Protein AF-W0RBM0-F1 (afdb_monomer)

pLDDT: mean 73.53, std 23.01, range [29.27, 95.88]

Solvent-accessible surface area (backbone atoms only — not comparable to full-atom values): 10057 Å² total; per-residue (Å²): 138,85,89,83,84,85,81,87,82,86,85,82,86,85,85,80,84,90,79,86,88,81,91,80,84,86,80,96,73,86,76,72,75,55,80,60,45,97,86,74,27,45,44,30,42,35,33,32,69,90,68,50,78,44,77,14,62,22,29,24,24,78,41,76,56,35,34,9,37,25,66,37,19,56,71,76,72,42,59,65,42,54,43,76,50,35,35,32,40,30,52,60,67,52,71,93,53,77,69,54,84,76,87,77,87,85,47,88,49,16,34,44,30,29,50,90,56,54,73,51,78,42,66,68,40,50,43,73,26,45,60,43,40,45,31,35,31,42,92,87,42,79,40,53,47,87,51,38,34,33,43,36,43,31,61,72,74,78,75,73,70,71,89,71,134

Radius of gyration: 20.24 Å; Cα contacts (8 Å, |Δi|>4): 302; chains: 1; bounding box: 34×76×54 Å

Organism: NCBI:txid861299

Foldseek 3Di:
DDDDDDDDDDDDDDDDDDDDDDDDDDDDPDPPAWDQDVPRFFKKWWAFPVRDIDIAQDWFDCFQQKIHSYQCVNVVRDDIDGPLGTFKMFTDDGVPQDADDDDDDADQFKWWQFRVRDIDGHHWTRDPGDRNWAFIAGPNDTDTSVGTGMIGHHNPDPPPVDPDD

Mean predicted aligned error: 13.38 Å

Nearest PDB structures (foldseek):
  5ohy-assembly2_B  TM=3.085E-01  e=2.221E+00  Agrobacterium tumefaciens
  7ofx-assembly2_D  TM=3.066E-01  e=2.481E+00  Agrobacterium tumefaciens
  5ohy-assembly3_C  TM=3.117E-01  e=3.455E+00  Agrobacterium tumefaciens

Sequence (165 aa):
MTTILIAAAVLLTAVSPLGTVRASGGVYGGVLHGYVAQGGWRQWDVRLRDGTHVDANPLGAPDDTTLAVSVGGLTSRGRTLPRARVRYVAARPAAGETLPAAPTGRVLDDVVVRRDGRRTVGRVTLTRVAFSEGVVTQHGVEIDLHDVAYIVFAAQRHTRERARP

Structure (mmCIF, N/CA/C/O backbone):
data_AF-W0RBM0-F1
#
_entry.id   AF-W0RBM0-F1
#
loop_
_atom_site.group_PDB
_atom_site.id
_atom_site.type_symbol
_atom_site.label_atom_id
_atom_site.label_alt_id
_atom_site.label_comp_id
_atom_site.label_asym_id
_atom_site.label_entity_id
_atom_site.label_seq_id
_atom_site.pdbx_PDB_ins_code
_atom_site.Cartn_x
_atom_site.Cartn_y
_atom_site.Cartn_z
_atom_site.occupancy
_atom_site.B_iso_or_equiv
_atom_site.auth_seq_id
_atom_site.auth_comp_id
_atom_site.auth_asym_id
_atom_site.auth_atom_id
_atom_site.pdbx_PDB_model_num
ATOM 1 N N . MET A 1 1 ? -0.375 -28.910 -38.292 1.00 42.84 1 MET A N 1
ATOM 2 C CA . MET A 1 1 ? -0.998 -27.579 -38.456 1.00 42.84 1 MET A CA 1
ATOM 3 C C . MET A 1 1 ? -0.503 -26.701 -37.327 1.00 42.84 1 MET A C 1
ATOM 5 O O . MET A 1 1 ? -0.552 -27.122 -36.181 1.00 42.84 1 MET A O 1
ATOM 9 N N . THR A 1 2 ? 0.090 -25.571 -37.688 1.00 40.50 2 THR A N 1
ATOM 10 C CA . THR A 1 2 ? 1.075 -24.825 -36.896 1.00 40.50 2 THR A CA 1
ATOM 11 C C . THR A 1 2 ? 0.425 -23.611 -36.235 1.00 40.50 2 THR A C 1
ATOM 13 O O . THR A 1 2 ? -0.196 -22.804 -36.920 1.00 40.50 2 THR A O 1
ATOM 16 N N . THR A 1 3 ? 0.576 -23.479 -34.918 1.00 41.81 3 THR A N 1
ATOM 17 C CA . THR A 1 3 ? 0.133 -22.322 -34.127 1.00 41.81 3 THR A CA 1
ATOM 18 C C . THR A 1 3 ? 1.133 -21.175 -34.284 1.00 41.81 3 THR A C 1
ATOM 20 O O . THR A 1 3 ? 2.314 -21.356 -33.999 1.00 41.81 3 THR A O 1
ATOM 23 N N . ILE A 1 4 ? 0.676 -19.998 -34.720 1.00 43.78 4 ILE A N 1
ATOM 24 C CA . ILE A 1 4 ? 1.493 -18.778 -34.808 1.00 43.78 4 ILE A CA 1
ATOM 25 C C . ILE A 1 4 ? 1.122 -17.858 -33.637 1.00 43.78 4 ILE A C 1
ATOM 27 O O . ILE A 1 4 ? -0.018 -17.416 -33.525 1.00 43.78 4 ILE A O 1
ATOM 31 N N . LEU A 1 5 ? 2.097 -17.582 -32.767 1.00 39.41 5 LEU A N 1
ATOM 32 C CA . LEU A 1 5 ? 2.051 -16.560 -31.716 1.00 39.41 5 LEU A CA 1
ATOM 33 C C . LEU A 1 5 ? 2.532 -15.224 -32.301 1.00 39.41 5 LEU A C 1
ATOM 35 O O . LEU A 1 5 ? 3.652 -15.143 -32.800 1.00 39.41 5 LEU A O 1
ATOM 39 N N . ILE A 1 6 ? 1.711 -14.174 -32.216 1.00 41.94 6 ILE A N 1
ATOM 40 C CA . ILE A 1 6 ? 2.102 -12.801 -32.569 1.00 41.94 6 ILE A CA 1
ATOM 41 C C . ILE A 1 6 ? 2.491 -12.074 -31.278 1.00 41.94 6 ILE A C 1
ATOM 43 O O . ILE A 1 6 ? 1.646 -11.818 -30.423 1.00 41.94 6 ILE A O 1
ATOM 47 N N . ALA A 1 7 ? 3.775 -11.746 -31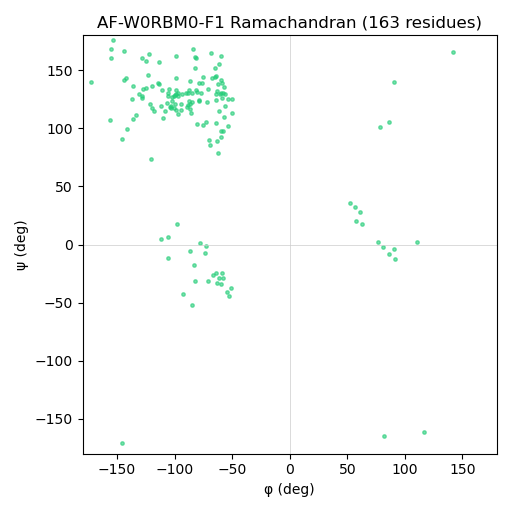.137 1.00 35.19 7 ALA A N 1
ATOM 48 C CA . ALA A 1 7 ? 4.278 -10.850 -30.101 1.00 35.19 7 ALA A CA 1
ATOM 49 C C . ALA A 1 7 ? 4.221 -9.402 -30.614 1.00 35.19 7 ALA A C 1
ATOM 51 O O . ALA A 1 7 ? 4.847 -9.074 -31.621 1.00 35.19 7 ALA A O 1
ATOM 52 N N . ALA A 1 8 ? 3.476 -8.533 -29.928 1.00 34.84 8 ALA A N 1
ATOM 53 C CA . ALA A 1 8 ? 3.461 -7.100 -30.202 1.00 34.84 8 ALA A CA 1
ATOM 54 C C . ALA A 1 8 ? 4.598 -6.410 -29.429 1.00 34.84 8 ALA A C 1
ATOM 56 O O . ALA A 1 8 ? 4.613 -6.412 -28.199 1.00 34.84 8 ALA A O 1
ATOM 57 N N . ALA A 1 9 ? 5.547 -5.818 -30.154 1.00 33.41 9 ALA A N 1
ATOM 58 C CA . ALA A 1 9 ? 6.556 -4.919 -29.607 1.00 33.41 9 ALA A CA 1
ATOM 59 C C . ALA A 1 9 ? 6.067 -3.470 -29.757 1.00 33.41 9 ALA A C 1
ATOM 61 O O . ALA A 1 9 ? 5.813 -3.018 -30.871 1.00 33.41 9 ALA A O 1
ATOM 62 N N . VAL A 1 10 ? 5.934 -2.740 -28.647 1.00 35.31 10 VAL A N 1
ATOM 63 C CA . VAL A 1 10 ? 5.648 -1.297 -28.651 1.00 35.31 10 VAL A CA 1
ATOM 64 C C . VAL A 1 10 ? 6.959 -0.546 -28.444 1.00 35.31 10 VAL A C 1
ATOM 66 O O . VAL A 1 10 ? 7.600 -0.669 -27.401 1.00 35.31 10 VAL A O 1
ATOM 69 N N . LEU A 1 11 ? 7.359 0.217 -29.460 1.00 33.97 11 LEU A N 1
ATOM 70 C CA . LEU A 1 11 ? 8.500 1.127 -29.445 1.00 33.97 11 LEU A CA 1
ATOM 71 C C . LEU A 1 11 ? 7.974 2.529 -29.086 1.00 33.97 11 LEU A C 1
ATOM 73 O O . LEU A 1 11 ? 7.184 3.083 -29.847 1.00 33.97 11 LEU A O 1
ATOM 77 N N . LEU A 1 12 ? 8.375 3.100 -27.945 1.00 33.78 12 LEU A N 1
ATOM 78 C CA . LEU A 1 12 ? 8.061 4.493 -27.598 1.00 33.78 12 LEU A CA 1
ATOM 79 C C . LEU A 1 12 ? 9.337 5.340 -27.662 1.00 33.78 12 LEU A C 1
ATOM 81 O O . LEU A 1 12 ? 10.230 5.213 -26.825 1.00 33.78 12 LEU A O 1
ATOM 85 N N . THR A 1 13 ? 9.418 6.204 -28.668 1.00 34.31 13 THR A N 1
ATOM 86 C CA . THR A 1 13 ? 10.475 7.205 -28.833 1.00 34.31 13 THR A CA 1
ATOM 87 C C . THR A 1 13 ? 10.091 8.455 -28.038 1.00 34.31 13 THR A C 1
ATOM 89 O 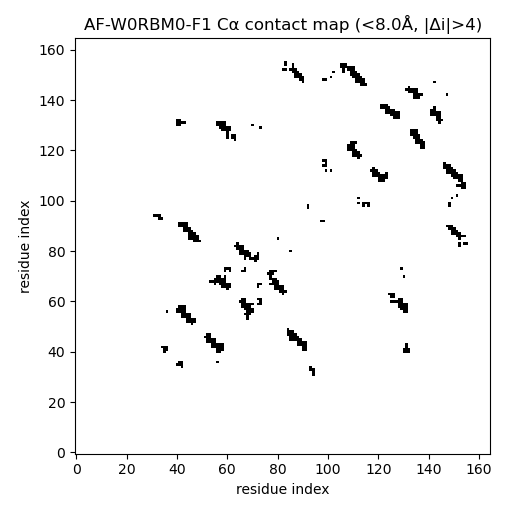O . THR A 1 13 ? 9.123 9.129 -28.383 1.00 34.31 13 THR A O 1
ATOM 92 N N . ALA A 1 14 ? 10.827 8.780 -26.975 1.00 34.88 14 ALA A N 1
ATOM 93 C CA . ALA A 1 14 ? 10.669 10.047 -26.263 1.00 34.88 14 ALA A CA 1
ATOM 94 C C . ALA A 1 14 ? 11.581 11.112 -26.893 1.00 34.88 14 ALA A C 1
ATOM 96 O O . ALA A 1 14 ? 12.803 10.967 -26.898 1.00 34.88 14 ALA A O 1
ATOM 97 N N . VAL A 1 15 ? 10.982 12.180 -27.422 1.00 34.78 15 VAL A N 1
ATOM 98 C CA . VAL A 1 15 ? 11.679 13.391 -27.876 1.00 34.78 15 VAL A CA 1
ATOM 99 C C . VAL A 1 15 ? 11.530 14.449 -26.782 1.00 34.78 15 VAL A C 1
ATOM 101 O O . VAL A 1 15 ? 10.416 14.863 -26.474 1.00 34.78 15 VAL A O 1
ATOM 104 N N . SER A 1 16 ? 12.645 14.888 -26.199 1.00 32.94 16 SER A N 1
ATOM 105 C CA . SER A 1 16 ? 12.690 16.004 -25.244 1.00 32.94 16 SER A CA 1
ATOM 106 C C . SER A 1 16 ? 13.075 17.297 -25.965 1.00 32.94 16 SER A C 1
ATOM 108 O O . SER A 1 16 ? 14.110 17.302 -26.635 1.00 32.94 16 SER A O 1
ATOM 110 N N . PRO A 1 17 ? 12.354 18.420 -25.802 1.00 46.41 17 PRO A N 1
ATOM 111 C CA . PRO A 1 17 ? 12.906 19.719 -26.157 1.00 46.41 17 PRO A CA 1
ATOM 112 C C . PRO A 1 17 ? 13.744 20.285 -25.001 1.00 46.41 17 PRO A C 1
ATOM 114 O O . PRO A 1 17 ? 13.261 20.478 -23.885 1.00 46.41 17 PRO A O 1
ATOM 117 N N . LEU A 1 18 ? 15.018 20.564 -25.300 1.00 42.59 18 LEU A N 1
ATOM 118 C CA . LEU A 1 18 ? 15.877 21.455 -24.521 1.00 42.59 18 LEU A CA 1
ATOM 119 C C . LEU A 1 18 ? 15.239 22.852 -24.445 1.00 42.59 18 LEU A C 1
ATOM 121 O O . LEU A 1 18 ? 14.911 23.440 -25.474 1.00 42.59 18 LEU A O 1
ATOM 125 N N . GLY A 1 19 ? 15.150 23.407 -23.237 1.00 32.06 19 GLY A N 1
ATOM 126 C CA . GLY A 1 19 ? 14.809 24.806 -22.985 1.00 32.06 19 GLY A CA 1
ATOM 127 C C . GLY A 1 19 ? 15.769 25.406 -21.961 1.00 32.06 19 GLY A C 1
ATOM 128 O O . GLY A 1 19 ? 15.796 24.999 -20.805 1.00 32.06 19 GLY A O 1
ATOM 129 N N . THR A 1 20 ? 16.593 26.333 -22.434 1.00 35.06 20 THR A N 1
ATOM 130 C CA . THR A 1 20 ? 17.741 26.980 -21.789 1.00 35.06 20 THR A CA 1
ATOM 131 C C . THR A 1 20 ? 17.392 27.787 -20.530 1.00 35.06 20 THR A C 1
ATOM 133 O O . THR A 1 20 ? 16.437 28.558 -20.508 1.00 35.06 20 THR A O 1
ATOM 136 N N . VAL A 1 21 ? 18.240 27.664 -19.503 1.00 36.81 21 VAL A N 1
ATOM 137 C CA . VAL A 1 21 ? 18.240 28.469 -18.271 1.00 36.81 21 VAL A CA 1
ATOM 138 C C . VAL A 1 21 ? 18.718 29.895 -18.555 1.00 36.81 21 VAL A C 1
ATOM 140 O O . VAL A 1 21 ? 19.783 30.091 -19.140 1.00 36.81 21 VAL A O 1
ATOM 143 N N . ARG A 1 22 ? 18.007 30.899 -18.029 1.00 32.88 22 ARG A N 1
ATOM 144 C CA . ARG A 1 22 ? 18.591 32.215 -17.734 1.00 32.88 22 ARG A CA 1
ATOM 145 C C . ARG A 1 22 ? 18.104 32.686 -16.364 1.00 32.88 22 ARG A C 1
ATOM 147 O O . ARG A 1 22 ? 16.937 33.011 -16.187 1.00 32.88 22 ARG A O 1
ATOM 154 N N . ALA A 1 23 ? 19.012 32.663 -15.392 1.00 36.34 23 ALA A N 1
ATOM 155 C CA . ALA A 1 23 ? 18.795 33.162 -14.042 1.00 36.34 23 ALA A CA 1
ATOM 156 C C . ALA A 1 23 ? 18.969 34.686 -14.008 1.00 36.34 23 ALA A C 1
ATOM 158 O O . ALA A 1 23 ? 19.956 35.209 -14.526 1.00 36.34 23 ALA A O 1
ATOM 159 N N . SER A 1 24 ? 18.040 35.399 -13.373 1.00 37.66 24 SER A N 1
ATOM 160 C CA . SER A 1 24 ? 18.228 36.780 -12.917 1.00 37.66 24 SER A CA 1
ATOM 161 C C . SER A 1 24 ? 17.260 37.076 -11.767 1.00 37.66 24 SER A C 1
ATOM 163 O O . SER A 1 24 ? 16.069 37.223 -11.995 1.00 37.66 24 SER A O 1
ATOM 165 N N . GLY A 1 25 ? 17.801 37.171 -10.548 1.00 30.11 25 GLY A N 1
ATOM 166 C CA . GLY A 1 25 ? 17.315 38.072 -9.498 1.00 30.11 25 GLY A CA 1
ATOM 167 C C . GLY A 1 25 ? 16.068 37.691 -8.689 1.00 30.11 25 GLY A C 1
ATOM 168 O O . GLY A 1 25 ? 14.961 38.041 -9.064 1.00 30.11 25 GLY A O 1
ATOM 169 N N . GLY A 1 26 ? 16.299 37.182 -7.473 1.00 33.47 26 GLY A N 1
ATOM 170 C CA . GLY A 1 26 ? 15.676 37.743 -6.266 1.00 33.47 26 GLY A CA 1
ATOM 171 C C . GLY A 1 26 ? 14.322 37.193 -5.791 1.00 33.47 26 GLY A C 1
ATOM 172 O O . GLY A 1 26 ? 13.380 37.032 -6.549 1.00 33.47 26 GLY A O 1
ATOM 173 N N . VAL A 1 27 ? 14.244 37.064 -4.460 1.00 33.75 27 VAL A N 1
ATOM 174 C CA . VAL A 1 27 ? 13.099 36.726 -3.589 1.00 33.75 27 VAL A CA 1
ATOM 175 C C . VAL A 1 27 ? 12.838 35.225 -3.384 1.00 33.75 27 VAL A C 1
ATOM 177 O O . VAL A 1 27 ? 12.306 34.511 -4.227 1.00 33.75 27 VAL A O 1
ATOM 180 N N . TYR A 1 28 ? 13.211 34.765 -2.184 1.00 35.59 28 TYR A N 1
ATOM 181 C CA . TYR A 1 28 ? 12.928 33.447 -1.617 1.00 35.59 28 TYR A CA 1
ATOM 182 C C . TYR A 1 28 ? 11.414 33.202 -1.511 1.00 35.59 28 TYR A C 1
ATOM 184 O O . TYR A 1 28 ? 10.784 33.532 -0.511 1.00 35.59 28 TYR A O 1
ATOM 192 N N . GLY A 1 29 ? 10.844 32.585 -2.541 1.00 29.27 29 GLY A N 1
ATOM 193 C CA . GLY A 1 29 ? 9.539 31.930 -2.520 1.00 29.27 29 GLY A CA 1
ATOM 194 C C . GLY A 1 29 ? 9.728 30.462 -2.880 1.00 29.27 29 GLY A C 1
ATOM 195 O O . GLY A 1 29 ? 9.470 30.058 -4.009 1.00 29.27 29 GLY A O 1
ATOM 196 N N . GLY A 1 30 ? 10.277 29.676 -1.953 1.00 29.64 30 GLY A N 1
ATOM 197 C CA . GLY A 1 30 ? 10.521 28.249 -2.155 1.00 29.64 30 GLY A CA 1
ATOM 198 C C . GLY A 1 30 ? 9.211 27.466 -2.208 1.00 29.64 30 GLY A C 1
ATOM 199 O O . GLY A 1 30 ? 8.763 26.940 -1.195 1.00 29.64 30 GLY A O 1
ATOM 200 N N . VAL A 1 31 ? 8.597 27.383 -3.388 1.00 32.88 31 VAL A N 1
ATOM 201 C CA . VAL A 1 31 ? 7.510 26.440 -3.665 1.00 32.88 31 VAL A CA 1
ATOM 202 C C . VAL A 1 31 ? 8.135 25.048 -3.762 1.00 32.88 31 VAL A C 1
ATOM 204 O O . VAL A 1 31 ? 8.833 24.728 -4.725 1.00 32.88 31 VAL A O 1
ATOM 207 N N . LEU A 1 32 ? 7.931 24.233 -2.726 1.00 35.31 32 LEU A N 1
ATOM 208 C CA . LEU A 1 32 ? 8.349 22.834 -2.691 1.00 35.31 32 LEU A CA 1
ATOM 209 C C . LEU A 1 32 ? 7.583 22.061 -3.772 1.00 35.31 32 LEU A C 1
ATOM 211 O O . LEU A 1 32 ? 6.397 21.767 -3.626 1.00 35.31 32 LEU A O 1
ATOM 215 N N . HIS A 1 33 ? 8.273 21.752 -4.868 1.00 36.97 33 HIS A N 1
ATOM 216 C CA . HIS A 1 33 ? 7.803 20.837 -5.902 1.00 36.97 33 HIS A CA 1
ATOM 217 C C . HIS A 1 33 ? 7.481 19.479 -5.265 1.00 36.97 33 HIS A C 1
ATOM 219 O O . HIS A 1 33 ? 8.359 18.827 -4.700 1.00 36.97 33 HIS A O 1
ATOM 225 N N . GLY A 1 34 ? 6.222 19.048 -5.368 1.00 40.75 34 GLY A N 1
ATOM 226 C CA . GLY A 1 34 ? 5.840 17.672 -5.067 1.00 40.75 34 GLY A CA 1
ATOM 227 C C . GLY A 1 34 ? 6.661 16.713 -5.929 1.00 40.75 34 GLY A C 1
ATOM 228 O O . GLY A 1 34 ? 6.776 16.902 -7.140 1.00 40.75 34 GLY A O 1
ATOM 229 N N . TYR A 1 35 ? 7.270 15.710 -5.299 1.00 45.78 35 TYR A N 1
ATOM 230 C CA . TYR A 1 35 ? 8.135 14.735 -5.958 1.00 45.78 35 TYR A CA 1
ATOM 231 C C . TYR A 1 35 ? 7.309 13.808 -6.857 1.00 45.78 35 TYR A C 1
ATOM 233 O O . TYR A 1 35 ? 6.831 12.759 -6.430 1.00 45.78 35 TYR A O 1
ATOM 241 N N . VAL A 1 36 ? 7.144 14.203 -8.114 1.00 47.34 36 VAL A N 1
ATOM 242 C CA . VAL A 1 36 ? 6.744 13.312 -9.202 1.00 47.34 36 VAL A CA 1
ATOM 243 C C . VAL A 1 36 ? 8.030 12.692 -9.744 1.00 47.34 36 VAL A C 1
ATOM 245 O O . VAL A 1 36 ? 8.946 13.410 -10.145 1.00 47.34 36 VAL A O 1
ATOM 248 N N . ALA A 1 37 ? 8.148 11.366 -9.712 1.00 51.47 37 ALA A N 1
ATOM 249 C CA . ALA A 1 37 ? 9.284 10.686 -10.326 1.00 51.47 37 ALA A CA 1
ATOM 250 C C . ALA A 1 37 ? 9.329 10.961 -11.842 1.00 51.47 37 ALA A C 1
ATOM 252 O O . ALA A 1 37 ? 8.289 11.229 -12.448 1.00 51.47 37 ALA A O 1
ATOM 253 N N . GLN A 1 38 ? 10.509 10.871 -12.473 1.00 47.84 38 GLN A N 1
ATOM 254 C CA . GLN A 1 38 ? 10.626 10.934 -13.939 1.00 47.84 38 GLN A CA 1
ATOM 255 C C . GLN A 1 38 ? 9.626 9.953 -14.576 1.00 47.84 38 GLN A C 1
ATOM 257 O O . GLN A 1 38 ? 9.757 8.746 -14.400 1.00 47.84 38 GLN A O 1
ATOM 262 N N . GLY A 1 39 ? 8.617 10.481 -15.278 1.00 58.38 39 GLY A N 1
ATOM 263 C CA . GLY A 1 39 ? 7.549 9.686 -15.898 1.00 58.38 39 GLY A CA 1
ATOM 264 C C . GLY A 1 39 ? 6.151 9.824 -15.283 1.00 58.38 39 GLY A C 1
ATOM 265 O O . GLY A 1 39 ? 5.240 9.164 -15.764 1.00 58.38 39 GLY A O 1
ATOM 266 N N . GLY A 1 40 ? 5.942 10.671 -14.266 1.00 65.56 40 GLY A N 1
ATOM 267 C CA . GLY A 1 40 ? 4.598 10.915 -13.712 1.00 65.56 40 GLY A CA 1
ATOM 268 C C . GLY A 1 40 ? 4.206 9.988 -12.557 1.00 65.56 40 GLY A C 1
ATOM 269 O O . GLY A 1 40 ? 3.149 10.161 -11.955 1.00 65.56 40 GLY A O 1
ATOM 270 N N . TRP A 1 41 ? 5.054 9.014 -12.223 1.00 73.44 41 TRP A N 1
ATOM 271 C CA . TRP A 1 41 ? 4.706 7.961 -11.275 1.00 73.44 41 TRP A CA 1
ATOM 272 C C . TRP A 1 41 ? 4.726 8.454 -9.834 1.00 73.44 41 TRP A C 1
ATOM 274 O O . TRP A 1 41 ? 5.581 9.246 -9.418 1.00 73.44 41 TRP A O 1
ATOM 284 N N . ARG A 1 42 ? 3.793 7.924 -9.044 1.00 77.06 42 ARG A N 1
ATOM 285 C CA . ARG A 1 42 ? 3.732 8.178 -7.605 1.00 77.06 42 ARG A CA 1
ATOM 286 C C . ARG A 1 42 ? 4.793 7.376 -6.874 1.00 77.06 42 ARG A C 1
ATOM 288 O O . ARG A 1 42 ? 5.001 6.197 -7.149 1.00 77.06 42 ARG A O 1
ATOM 295 N N . GLN A 1 43 ? 5.430 7.996 -5.896 1.00 86.44 43 GLN A N 1
ATOM 296 C CA . GLN A 1 43 ? 6.329 7.287 -5.002 1.00 86.44 43 GLN A CA 1
ATOM 297 C C . GLN A 1 43 ? 5.546 6.682 -3.834 1.00 86.44 43 GLN A C 1
ATOM 299 O O . GLN A 1 43 ? 4.632 7.306 -3.289 1.00 86.44 43 GLN A O 1
ATOM 304 N N . TRP A 1 44 ? 5.927 5.470 -3.444 1.00 91.31 44 TRP A N 1
ATOM 305 C CA . TRP A 1 44 ? 5.361 4.767 -2.299 1.00 91.31 44 TRP A CA 1
ATOM 306 C C . TRP A 1 44 ? 6.462 4.390 -1.311 1.00 91.31 44 TRP A C 1
ATOM 308 O O . TRP A 1 44 ? 7.573 4.039 -1.705 1.00 91.31 44 TRP A O 1
ATOM 318 N N . ASP A 1 45 ? 6.134 4.417 -0.026 1.00 92.88 45 ASP A N 1
ATOM 319 C CA . ASP A 1 45 ? 7.003 3.952 1.047 1.00 92.88 45 ASP A CA 1
ATOM 320 C C . ASP A 1 45 ? 6.584 2.545 1.472 1.00 92.88 45 ASP A C 1
ATOM 322 O O . ASP A 1 45 ? 5.456 2.318 1.911 1.00 92.88 45 ASP A O 1
ATOM 326 N N . VAL A 1 46 ? 7.498 1.583 1.377 1.00 94.06 46 VAL A N 1
ATOM 327 C CA . VAL A 1 46 ? 7.270 0.205 1.817 1.00 94.06 46 VAL A CA 1
ATOM 328 C C . VAL A 1 46 ? 7.978 -0.010 3.147 1.00 94.06 46 VAL A C 1
ATOM 330 O O . VAL A 1 46 ? 9.204 0.094 3.245 1.00 94.06 46 VAL A O 1
ATOM 333 N N . ARG A 1 47 ? 7.215 -0.348 4.188 1.00 94.38 47 ARG A N 1
ATOM 334 C CA . ARG A 1 47 ? 7.765 -0.749 5.486 1.00 94.38 47 ARG A CA 1
ATOM 335 C C . ARG A 1 47 ? 7.697 -2.250 5.649 1.00 94.38 47 ARG A C 1
ATOM 337 O O . ARG A 1 47 ? 6.628 -2.857 5.578 1.00 94.38 47 ARG A O 1
ATOM 344 N N . LEU A 1 48 ? 8.855 -2.849 5.892 1.00 94.38 48 LEU A N 1
ATOM 345 C CA . LEU A 1 48 ? 8.988 -4.270 6.168 1.00 94.38 48 LEU A CA 1
ATOM 346 C C . LEU A 1 48 ? 8.690 -4.573 7.637 1.00 94.38 48 LEU A C 1
ATOM 348 O O . LEU A 1 48 ? 8.720 -3.703 8.509 1.00 94.38 48 LEU A O 1
ATOM 352 N N . ARG A 1 49 ? 8.402 -5.843 7.919 1.00 91.88 49 ARG A N 1
ATOM 353 C CA . ARG A 1 49 ? 8.161 -6.328 9.286 1.00 91.88 49 ARG A CA 1
ATOM 354 C C . ARG A 1 49 ? 9.400 -6.267 10.175 1.00 91.88 49 ARG A C 1
ATOM 356 O O . ARG A 1 49 ? 9.245 -6.138 11.381 1.00 91.88 49 ARG A O 1
ATOM 363 N N . ASP A 1 50 ? 10.590 -6.328 9.582 1.00 92.38 50 ASP A N 1
ATOM 364 C CA . ASP A 1 50 ? 11.875 -6.160 10.274 1.00 92.38 50 ASP A CA 1
ATOM 365 C C . ASP A 1 50 ? 12.209 -4.683 10.582 1.00 92.38 50 ASP A C 1
ATOM 367 O O . ASP A 1 50 ? 13.253 -4.391 11.154 1.00 92.38 50 ASP A O 1
ATOM 371 N N . GLY A 1 51 ? 11.320 -3.744 10.230 1.00 92.19 51 GLY A N 1
ATOM 372 C CA . GLY A 1 51 ? 11.499 -2.306 10.443 1.00 92.19 51 GLY A CA 1
ATOM 373 C C . GLY A 1 51 ? 12.159 -1.576 9.269 1.00 92.19 51 GLY A C 1
ATOM 374 O O . GLY A 1 51 ? 12.076 -0.345 9.202 1.00 92.19 51 GLY A O 1
ATOM 375 N N . THR A 1 52 ? 12.735 -2.310 8.312 1.00 95.12 52 THR A N 1
ATOM 376 C CA . THR A 1 52 ? 13.389 -1.738 7.128 1.00 95.12 52 THR A CA 1
ATOM 377 C C . THR A 1 52 ? 12.410 -0.907 6.303 1.00 95.12 52 THR A C 1
ATOM 379 O O . THR A 1 52 ? 11.245 -1.271 6.113 1.00 95.12 52 THR A O 1
ATOM 382 N N . HIS A 1 53 ? 12.908 0.208 5.776 1.00 94.31 53 HIS A N 1
ATOM 383 C CA . HIS A 1 53 ? 12.213 1.069 4.824 1.00 94.31 53 HIS A CA 1
ATOM 384 C C . HIS A 1 53 ? 12.789 0.867 3.427 1.00 94.31 53 HIS A C 1
ATOM 386 O O . HIS A 1 53 ? 14.005 0.811 3.250 1.00 94.31 53 HIS A O 1
ATOM 392 N N . VAL A 1 54 ? 11.906 0.730 2.444 1.00 93.06 54 VAL A N 1
ATOM 393 C CA . VAL A 1 54 ? 12.244 0.686 1.026 1.00 93.06 54 VAL A CA 1
ATOM 394 C C . VAL A 1 54 ? 11.375 1.697 0.289 1.00 93.06 54 VAL A C 1
ATOM 396 O O . VAL A 1 54 ? 10.151 1.654 0.404 1.00 93.06 54 VAL A O 1
ATOM 399 N N . ASP A 1 55 ? 12.003 2.564 -0.493 1.00 91.06 55 ASP A N 1
ATOM 400 C CA . ASP A 1 55 ? 11.300 3.427 -1.437 1.00 91.06 55 ASP A CA 1
ATOM 401 C C . ASP A 1 55 ? 10.907 2.608 -2.673 1.00 91.06 55 ASP A C 1
ATOM 403 O O . ASP A 1 55 ? 11.738 1.907 -3.255 1.00 91.06 55 ASP A O 1
ATOM 407 N N . ALA A 1 56 ? 9.639 2.695 -3.071 1.00 88.06 56 ALA A N 1
ATOM 408 C CA . ALA A 1 56 ? 9.114 2.077 -4.279 1.00 88.06 56 ALA A CA 1
ATOM 409 C C . ALA A 1 56 ? 8.806 3.153 -5.321 1.00 88.06 56 ALA A C 1
ATOM 411 O O . ALA A 1 56 ? 7.942 4.012 -5.122 1.00 88.06 56 ALA A O 1
ATOM 412 N N . ASN A 1 57 ? 9.542 3.106 -6.430 1.00 85.56 57 ASN A N 1
ATOM 413 C CA . ASN A 1 57 ? 9.421 4.065 -7.517 1.00 85.56 57 ASN A CA 1
ATOM 414 C C . ASN A 1 57 ? 9.679 3.382 -8.871 1.00 85.56 57 ASN A C 1
ATOM 416 O O . ASN A 1 57 ? 10.828 3.280 -9.314 1.00 85.56 57 ASN A O 1
ATOM 420 N N . PRO A 1 58 ? 8.634 2.869 -9.526 1.00 80.44 58 PRO A N 1
ATOM 421 C CA . PRO A 1 58 ? 7.251 2.797 -9.070 1.00 80.44 58 PRO A CA 1
ATOM 422 C C . PRO A 1 58 ? 6.976 1.582 -8.174 1.00 80.44 58 PRO A C 1
ATOM 424 O O . PRO A 1 58 ? 7.766 0.638 -8.104 1.00 80.44 58 PRO A O 1
ATOM 427 N N . LEU A 1 59 ? 5.810 1.590 -7.529 1.00 88.31 59 LEU A N 1
ATOM 428 C CA . LEU A 1 59 ? 5.214 0.406 -6.928 1.00 88.31 59 LEU A CA 1
ATOM 429 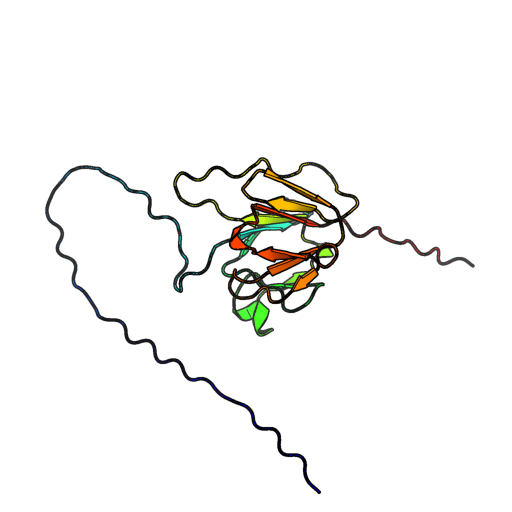C C . LEU A 1 59 ? 4.541 -0.445 -8.010 1.00 88.31 59 LEU A C 1
ATOM 431 O O . LEU A 1 59 ? 3.858 0.061 -8.899 1.00 88.31 59 LEU A O 1
ATOM 435 N N . GLY A 1 60 ? 4.704 -1.753 -7.904 1.00 90.06 60 GLY A N 1
ATOM 436 C CA . GLY A 1 60 ? 4.045 -2.734 -8.748 1.00 90.06 60 GLY A CA 1
ATOM 437 C C . GLY A 1 60 ? 3.679 -3.986 -7.960 1.00 90.06 60 GLY A C 1
ATOM 438 O O . GLY A 1 60 ? 4.189 -4.209 -6.861 1.00 90.06 60 GLY A O 1
ATOM 439 N N . ALA A 1 61 ? 2.838 -4.834 -8.538 1.00 89.56 61 ALA A N 1
ATOM 440 C CA . ALA A 1 61 ? 2.579 -6.178 -8.040 1.00 89.56 61 ALA A CA 1
ATOM 441 C C . ALA A 1 61 ? 2.428 -7.132 -9.234 1.00 89.56 61 ALA A C 1
ATOM 443 O O . ALA A 1 61 ? 1.370 -7.142 -9.864 1.00 89.56 61 ALA A O 1
ATOM 444 N N . PRO A 1 62 ? 3.477 -7.898 -9.596 1.00 85.38 62 PRO A N 1
ATOM 445 C CA . PRO A 1 62 ? 3.372 -8.869 -10.687 1.00 85.38 62 PRO A CA 1
ATOM 446 C C . PRO A 1 62 ? 2.374 -9.996 -10.370 1.00 85.38 62 PRO A C 1
ATOM 448 O O . PRO A 1 62 ? 1.813 -10.595 -11.282 1.00 85.38 62 PRO A O 1
ATOM 451 N N . ASP A 1 63 ? 2.140 -10.264 -9.083 1.00 87.44 63 ASP A N 1
ATOM 452 C CA . ASP A 1 63 ? 1.187 -11.244 -8.571 1.00 87.44 63 ASP A CA 1
ATOM 453 C C . ASP A 1 63 ? 0.707 -10.848 -7.155 1.00 87.44 63 ASP A C 1
ATOM 455 O O . ASP A 1 63 ? 1.190 -9.880 -6.565 1.00 87.44 63 ASP A O 1
ATOM 459 N N . ASP A 1 64 ? -0.237 -11.601 -6.576 1.00 86.62 64 ASP A N 1
ATOM 460 C CA . ASP A 1 64 ? -0.814 -11.293 -5.252 1.00 86.62 64 ASP A CA 1
ATOM 461 C C . ASP A 1 64 ? 0.124 -11.596 -4.059 1.00 86.62 64 ASP A C 1
ATOM 463 O O . ASP A 1 64 ? -0.169 -11.282 -2.896 1.00 86.62 64 ASP A O 1
ATOM 467 N N . THR A 1 65 ? 1.263 -12.230 -4.326 1.00 89.75 65 THR A N 1
ATOM 468 C CA . THR A 1 65 ? 2.245 -12.654 -3.321 1.00 89.75 65 THR A CA 1
ATOM 469 C C . THR A 1 65 ? 3.495 -11.782 -3.302 1.00 89.75 65 THR A C 1
ATOM 471 O O . THR A 1 65 ? 4.256 -11.838 -2.330 1.00 89.75 65 THR A O 1
ATOM 474 N N . THR A 1 66 ? 3.677 -10.927 -4.307 1.00 91.00 66 THR A N 1
ATOM 475 C CA . THR A 1 66 ? 4.928 -10.218 -4.557 1.00 91.00 66 THR A CA 1
ATOM 476 C C . THR A 1 66 ? 4.687 -8.749 -4.884 1.00 91.00 66 THR A C 1
ATOM 478 O O . THR A 1 66 ? 3.832 -8.400 -5.689 1.00 91.00 66 THR A O 1
ATOM 481 N N . LEU A 1 67 ? 5.494 -7.871 -4.291 1.00 91.44 67 LEU A N 1
ATOM 482 C CA . LEU A 1 67 ? 5.548 -6.446 -4.606 1.00 91.44 67 LEU A CA 1
ATOM 483 C C . LEU A 1 67 ? 6.813 -6.144 -5.410 1.00 91.44 67 LEU A C 1
ATOM 485 O O . LEU A 1 67 ? 7.915 -6.508 -5.005 1.00 91.44 67 LEU A O 1
ATOM 489 N N . ALA A 1 68 ? 6.672 -5.445 -6.526 1.00 90.69 68 ALA A N 1
ATOM 490 C CA . ALA A 1 68 ? 7.780 -4.833 -7.243 1.00 90.69 68 ALA A CA 1
ATOM 491 C C . ALA A 1 68 ? 7.997 -3.410 -6.708 1.00 90.69 68 ALA A C 1
ATOM 493 O O . ALA A 1 68 ? 7.049 -2.638 -6.595 1.00 90.69 68 ALA A O 1
ATOM 494 N N . VAL A 1 69 ? 9.241 -3.059 -6.372 1.00 88.19 69 VAL A N 1
ATOM 495 C CA . VAL A 1 69 ? 9.592 -1.708 -5.873 1.00 88.19 69 VAL A CA 1
ATOM 496 C C . VAL A 1 69 ? 10.324 -0.855 -6.913 1.00 88.19 69 VAL A C 1
ATOM 498 O O . VAL A 1 69 ? 10.811 0.233 -6.614 1.00 88.19 69 VAL A O 1
ATOM 501 N N . SER A 1 70 ? 10.430 -1.367 -8.136 1.00 84.25 70 SER A N 1
ATOM 502 C CA . SER A 1 70 ? 10.936 -0.657 -9.305 1.00 84.25 70 SER A CA 1
ATOM 503 C C . SER A 1 70 ? 10.377 -1.283 -10.582 1.00 84.25 70 SER A C 1
ATOM 505 O O . SER A 1 70 ? 9.857 -2.403 -10.560 1.00 84.25 70 SER A O 1
ATOM 507 N N . VAL A 1 71 ? 10.556 -0.598 -11.716 1.00 79.19 71 VAL A N 1
ATOM 508 C CA . VAL A 1 71 ? 10.165 -1.091 -13.050 1.00 79.19 71 VAL A CA 1
ATOM 509 C C . VAL A 1 71 ? 10.745 -2.475 -13.324 1.00 79.19 71 VAL A C 1
ATOM 511 O O . VAL A 1 71 ? 10.036 -3.368 -13.779 1.00 79.19 71 VAL A O 1
ATOM 514 N N . GLY A 1 72 ? 12.022 -2.685 -12.989 1.00 71.69 72 GLY A N 1
ATOM 515 C CA . GLY A 1 72 ? 12.670 -3.978 -13.188 1.00 71.69 72 GLY A CA 1
ATOM 516 C C . GLY A 1 72 ? 11.972 -5.105 -12.424 1.00 71.69 72 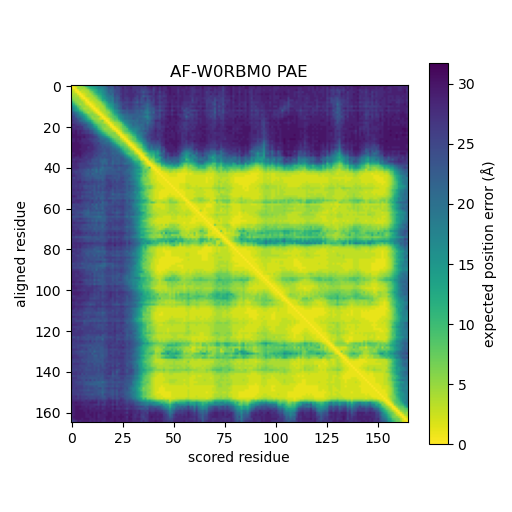GLY A C 1
ATOM 517 O O . GLY A 1 72 ? 11.911 -6.223 -12.923 1.00 71.69 72 GLY A O 1
ATOM 518 N N . GLY A 1 73 ? 11.409 -4.830 -11.242 1.00 72.44 73 GLY A N 1
ATOM 519 C CA . GLY A 1 73 ? 10.665 -5.829 -10.470 1.00 72.44 73 GLY A CA 1
ATOM 520 C C . GLY A 1 73 ? 9.402 -6.328 -11.183 1.00 72.44 73 GLY A C 1
ATOM 521 O O . GLY A 1 73 ? 9.075 -7.504 -11.064 1.00 72.44 73 GLY A O 1
ATOM 522 N N . LEU A 1 74 ? 8.732 -5.475 -11.968 1.00 76.06 74 LEU A N 1
ATOM 523 C CA . LEU A 1 74 ? 7.559 -5.852 -12.773 1.00 76.06 74 LEU A CA 1
ATOM 524 C C . LEU A 1 74 ? 7.927 -6.747 -13.962 1.00 76.06 74 LEU A C 1
ATOM 526 O O . LEU A 1 74 ? 7.146 -7.606 -14.351 1.00 76.06 74 LEU A O 1
ATOM 530 N N . THR A 1 75 ? 9.125 -6.574 -14.524 1.00 80.75 75 THR A N 1
ATOM 531 C CA . THR A 1 75 ? 9.621 -7.365 -15.662 1.00 80.75 75 THR A CA 1
ATOM 532 C C . THR A 1 75 ? 10.540 -8.514 -15.233 1.00 80.75 75 THR A C 1
ATOM 534 O O . THR A 1 75 ? 11.344 -8.978 -16.039 1.00 80.75 75 THR A O 1
ATOM 537 N N . SER A 1 76 ? 10.515 -8.904 -13.951 1.00 78.12 76 SER A N 1
ATOM 538 C CA . SER A 1 76 ? 11.381 -9.941 -13.355 1.00 78.12 76 SER A CA 1
ATOM 539 C C . SER A 1 76 ? 12.898 -9.697 -13.484 1.00 78.12 76 SER A C 1
ATOM 541 O O . SER A 1 76 ? 13.694 -10.623 -13.361 1.00 78.12 76 SER A O 1
ATOM 543 N N . ARG A 1 77 ? 13.325 -8.453 -13.724 1.00 72.06 77 ARG A N 1
ATOM 544 C CA . ARG A 1 77 ? 14.732 -8.029 -13.898 1.00 72.06 77 ARG A CA 1
ATOM 545 C C . ARG A 1 77 ? 15.250 -7.147 -12.760 1.00 72.06 77 ARG A C 1
ATOM 547 O O . ARG A 1 77 ? 16.348 -6.608 -12.842 1.00 72.06 77 ARG A O 1
ATOM 554 N N . GLY A 1 78 ? 14.452 -6.944 -11.719 1.00 75.00 78 GLY A N 1
ATOM 555 C CA . GLY A 1 78 ? 14.746 -6.019 -10.631 1.00 75.00 78 GLY A CA 1
ATOM 556 C C . GLY A 1 78 ? 14.235 -6.517 -9.289 1.00 75.00 78 GLY A C 1
ATOM 557 O O . GLY A 1 78 ? 13.815 -7.662 -9.140 1.00 75.00 78 GLY A O 1
ATOM 558 N N . ARG A 1 79 ? 14.296 -5.639 -8.287 1.00 85.75 79 ARG A N 1
ATOM 559 C CA . ARG A 1 79 ? 13.994 -5.995 -6.902 1.00 85.75 79 ARG A CA 1
ATOM 560 C C . ARG A 1 79 ? 12.496 -6.222 -6.698 1.00 85.75 79 ARG A C 1
ATOM 562 O O . ARG A 1 79 ? 11.687 -5.312 -6.885 1.00 85.75 79 ARG A O 1
ATOM 569 N N . THR A 1 80 ? 12.161 -7.412 -6.217 1.00 91.44 80 THR A N 1
ATOM 570 C CA . THR A 1 80 ? 10.839 -7.762 -5.700 1.00 91.44 80 THR A CA 1
ATOM 571 C C . THR A 1 80 ? 10.899 -8.038 -4.196 1.00 91.44 80 THR A C 1
ATOM 573 O O . THR A 1 80 ? 11.958 -8.315 -3.625 1.00 91.44 80 THR A O 1
ATOM 576 N N . LEU A 1 81 ? 9.760 -7.907 -3.525 1.00 92.44 81 LEU A N 1
ATOM 577 C CA . LEU A 1 81 ? 9.586 -8.138 -2.099 1.00 92.44 81 LEU A CA 1
ATOM 578 C C . LEU A 1 81 ? 8.415 -9.102 -1.891 1.00 92.44 81 LEU A C 1
ATOM 580 O O . LEU A 1 81 ? 7.306 -8.801 -2.332 1.00 92.44 81 LEU A O 1
ATOM 584 N N . PRO A 1 82 ? 8.605 -10.220 -1.172 1.00 92.88 82 PRO A N 1
ATOM 585 C CA . PRO A 1 82 ? 7.488 -11.060 -0.771 1.00 92.88 82 PRO A CA 1
ATOM 586 C C . PRO A 1 82 ? 6.519 -10.257 0.098 1.00 92.88 82 PRO A C 1
ATOM 588 O O . PRO A 1 82 ? 6.927 -9.674 1.108 1.00 92.88 82 PRO A O 1
ATOM 591 N N . ARG A 1 83 ? 5.226 -10.284 -0.231 1.00 91.50 83 ARG A N 1
ATOM 592 C CA . ARG A 1 83 ? 4.152 -9.643 0.543 1.00 91.50 83 ARG A CA 1
ATOM 593 C C . ARG A 1 83 ? 4.204 -10.020 2.020 1.00 91.50 83 ARG A C 1
ATOM 595 O O . ARG A 1 83 ? 3.998 -9.173 2.882 1.00 91.50 83 ARG A O 1
ATOM 602 N N . ALA A 1 84 ? 4.549 -11.271 2.328 1.00 91.56 84 ALA A N 1
ATOM 603 C CA . ALA A 1 84 ? 4.683 -11.758 3.700 1.00 91.56 84 ALA A CA 1
ATOM 604 C C . ALA A 1 84 ? 5.708 -10.963 4.533 1.00 91.56 84 ALA A C 1
ATOM 606 O O . ALA A 1 84 ? 5.539 -10.833 5.746 1.00 91.56 84 ALA A O 1
ATOM 607 N N . ARG A 1 85 ? 6.740 -10.384 3.901 1.00 93.75 85 ARG A N 1
ATOM 608 C CA . ARG A 1 85 ? 7.746 -9.537 4.564 1.00 93.75 85 ARG A CA 1
ATOM 609 C C . ARG A 1 85 ? 7.303 -8.088 4.725 1.00 93.75 85 ARG A C 1
ATOM 611 O O . ARG A 1 85 ? 7.892 -7.367 5.530 1.00 93.75 85 ARG A O 1
ATOM 618 N N . VAL A 1 86 ? 6.291 -7.655 3.982 1.00 93.56 86 VAL A N 1
ATOM 619 C CA . VAL A 1 86 ? 5.803 -6.280 4.017 1.00 93.56 86 VAL A CA 1
ATOM 620 C C . VAL A 1 86 ? 4.807 -6.123 5.157 1.00 93.56 86 VAL A C 1
ATOM 622 O O . VAL A 1 86 ? 3.895 -6.930 5.334 1.00 93.56 86 VAL A O 1
ATOM 625 N N . ARG A 1 87 ? 5.012 -5.087 5.970 1.00 94.00 87 ARG A N 1
ATOM 626 C CA . ARG A 1 87 ? 4.076 -4.678 7.015 1.00 94.00 87 ARG A CA 1
ATOM 627 C C . ARG A 1 87 ? 3.007 -3.772 6.422 1.00 94.00 87 ARG A C 1
ATOM 629 O O . ARG A 1 87 ? 1.825 -4.044 6.606 1.00 94.00 87 ARG A O 1
ATOM 636 N N . TYR A 1 88 ? 3.421 -2.722 5.721 1.00 94.44 88 TYR A N 1
ATOM 637 C CA . TYR A 1 88 ? 2.510 -1.845 5.000 1.00 94.44 88 TYR A CA 1
ATOM 638 C C . TYR A 1 88 ? 3.195 -1.135 3.833 1.00 94.44 88 TYR A C 1
ATOM 640 O O . TYR A 1 88 ? 4.420 -1.003 3.799 1.00 94.44 88 TYR A O 1
ATOM 648 N N . VAL A 1 89 ? 2.371 -0.654 2.909 1.00 93.94 89 VAL A N 1
ATOM 649 C CA . VAL A 1 89 ? 2.720 0.320 1.875 1.00 93.94 89 VAL A CA 1
ATOM 650 C C . VAL A 1 89 ? 1.996 1.620 2.214 1.00 93.94 89 VAL A C 1
ATOM 652 O O . VAL A 1 89 ? 0.813 1.584 2.548 1.00 93.94 89 VAL A O 1
ATOM 655 N N . ALA A 1 90 ? 2.700 2.744 2.171 1.00 94.38 90 ALA A N 1
ATOM 656 C CA . ALA A 1 90 ? 2.155 4.073 2.403 1.00 94.38 90 ALA A CA 1
ATOM 657 C C . ALA A 1 90 ? 2.346 4.935 1.159 1.00 94.38 90 ALA A C 1
ATOM 659 O O . ALA A 1 90 ? 3.414 4.915 0.543 1.00 94.38 90 ALA A O 1
ATOM 660 N N . ALA A 1 91 ? 1.316 5.684 0.790 1.00 92.31 91 ALA A N 1
ATOM 661 C CA . ALA A 1 91 ? 1.459 6.683 -0.250 1.00 92.31 91 ALA A CA 1
ATOM 662 C C . ALA A 1 91 ? 2.372 7.805 0.253 1.00 92.31 91 ALA A C 1
ATOM 664 O O . ALA A 1 91 ? 2.303 8.184 1.424 1.00 92.31 91 ALA A O 1
ATOM 665 N N . ARG A 1 92 ? 3.209 8.365 -0.624 1.00 89.44 92 ARG A N 1
ATOM 666 C CA . ARG A 1 92 ? 3.928 9.596 -0.292 1.00 89.44 92 ARG A CA 1
ATOM 667 C C . ARG A 1 92 ? 2.963 10.784 -0.458 1.00 89.44 92 ARG A C 1
ATOM 669 O O . ARG A 1 92 ? 2.359 10.900 -1.528 1.00 89.44 92 ARG A O 1
ATOM 676 N N . PRO A 1 93 ? 2.756 11.625 0.574 1.00 86.81 93 PRO A N 1
ATOM 677 C CA . PRO A 1 93 ? 1.869 12.780 0.466 1.00 86.81 93 PRO A CA 1
ATOM 678 C C . PRO A 1 93 ? 2.407 13.787 -0.549 1.00 86.81 93 PRO A C 1
ATOM 680 O O . PRO A 1 93 ? 3.620 14.002 -0.644 1.00 86.81 93 PRO A O 1
ATOM 683 N N . ALA A 1 94 ? 1.502 14.431 -1.283 1.00 83.00 94 ALA A N 1
ATOM 684 C CA . ALA A 1 94 ? 1.844 15.625 -2.045 1.00 83.00 94 ALA A CA 1
ATOM 685 C C . ALA A 1 94 ? 2.155 16.807 -1.102 1.00 83.00 94 ALA A C 1
ATOM 687 O O . ALA A 1 94 ? 1.834 16.788 0.088 1.00 83.00 94 ALA A O 1
ATOM 688 N N . ALA A 1 95 ? 2.780 17.864 -1.627 1.00 81.12 95 ALA A N 1
ATOM 689 C CA . ALA A 1 95 ? 3.038 19.071 -0.845 1.00 81.12 95 ALA A CA 1
ATOM 690 C C . ALA A 1 95 ? 1.717 19.665 -0.315 1.00 81.12 95 ALA A C 1
ATOM 692 O O . ALA A 1 95 ? 0.788 19.902 -1.083 1.00 81.12 95 ALA A O 1
ATOM 693 N N . GLY A 1 96 ? 1.637 19.886 1.002 1.00 83.81 96 GLY A N 1
ATOM 694 C CA . GLY A 1 96 ? 0.430 20.387 1.673 1.00 83.81 96 GLY A CA 1
ATOM 695 C C . GLY A 1 96 ? -0.636 19.324 1.968 1.00 83.81 96 GLY A C 1
ATOM 696 O O . GLY A 1 96 ? -1.645 19.637 2.596 1.00 83.81 96 GLY A O 1
ATOM 697 N N . GLU A 1 97 ? -0.419 18.070 1.571 1.00 87.19 97 GLU A N 1
ATOM 698 C CA . GLU A 1 97 ? -1.329 16.974 1.876 1.00 87.19 97 GLU A CA 1
ATOM 699 C C . GLU A 1 97 ? -1.009 16.338 3.234 1.00 87.19 97 GLU A C 1
ATOM 701 O O . GLU A 1 97 ? 0.135 15.989 3.528 1.00 87.19 97 GLU A O 1
ATOM 706 N N . THR A 1 98 ? -2.045 16.123 4.047 1.00 89.06 98 THR A N 1
ATOM 707 C CA . THR A 1 98 ? -1.947 15.328 5.276 1.00 89.06 98 THR A CA 1
ATOM 708 C C . THR A 1 98 ? -2.632 13.987 5.071 1.00 89.06 98 THR A C 1
ATOM 710 O O . THR A 1 98 ? -3.824 13.936 4.777 1.00 89.06 98 THR A O 1
ATOM 713 N N . LEU A 1 99 ? -1.890 12.897 5.257 1.00 90.50 99 LEU A N 1
ATOM 714 C CA . LEU A 1 99 ? -2.466 11.556 5.265 1.00 90.50 99 LEU A CA 1
ATOM 715 C C . LEU A 1 99 ? -3.063 11.224 6.639 1.00 90.50 99 LEU A C 1
ATOM 717 O O . LEU A 1 99 ? -2.572 11.717 7.659 1.00 90.50 99 LEU A O 1
ATOM 721 N N . PRO A 1 100 ? -4.091 10.357 6.699 1.00 93.06 100 PRO A N 1
ATOM 722 C CA . PRO A 1 100 ? -4.588 9.843 7.969 1.00 93.06 100 PRO A CA 1
ATOM 723 C C . PRO A 1 100 ? -3.489 9.089 8.726 1.00 93.06 100 PRO A C 1
ATOM 725 O O . PRO A 1 100 ? -2.503 8.642 8.151 1.00 93.06 100 PRO A O 1
ATOM 728 N N . ALA A 1 101 ? -3.664 8.885 10.031 1.00 87.19 101 ALA A N 1
ATOM 729 C CA . ALA A 1 101 ? -2.688 8.118 10.797 1.00 87.19 101 ALA A CA 1
ATOM 730 C C . ALA A 1 101 ? -2.613 6.662 10.300 1.00 87.19 101 ALA A C 1
ATOM 732 O O . ALA A 1 101 ? -3.642 5.979 10.173 1.00 87.19 101 ALA A O 1
ATOM 733 N N . ALA A 1 102 ? -1.387 6.180 10.079 1.00 80.19 102 ALA A N 1
ATOM 734 C CA . ALA A 1 102 ? -1.131 4.790 9.729 1.00 80.19 102 ALA A CA 1
ATOM 735 C C . ALA A 1 102 ? -1.667 3.852 10.829 1.00 80.19 102 ALA A C 1
ATOM 737 O O . ALA A 1 102 ? -1.483 4.134 12.019 1.00 80.19 102 ALA A O 1
ATOM 738 N N . PRO A 1 103 ? -2.297 2.717 10.479 1.00 79.12 103 PRO A N 1
ATOM 739 C CA . PRO A 1 103 ? -2.675 1.721 11.471 1.00 79.12 103 PRO A CA 1
ATOM 740 C C . PRO A 1 103 ? -1.446 1.199 12.221 1.00 79.12 103 PRO A C 1
ATOM 742 O O . PRO A 1 103 ? -0.448 0.796 11.618 1.00 79.12 103 PRO A O 1
ATOM 745 N N . THR A 1 104 ? -1.523 1.192 13.549 1.00 82.00 104 THR A N 1
ATOM 746 C CA . THR A 1 104 ? -0.466 0.676 14.421 1.00 82.00 104 THR A CA 1
ATOM 747 C C . THR A 1 104 ? -0.785 -0.746 14.883 1.00 82.00 104 THR A C 1
ATOM 749 O O . THR A 1 104 ? -1.913 -1.225 14.796 1.00 82.00 104 THR A O 1
ATOM 752 N N . GLY A 1 105 ? 0.242 -1.454 15.357 1.00 81.88 105 GLY A N 1
ATOM 753 C CA . GLY A 1 105 ? 0.101 -2.830 15.837 1.00 81.88 105 GLY A CA 1
ATOM 754 C C . GLY A 1 105 ? 0.109 -3.891 14.734 1.00 81.88 105 GLY A C 1
ATOM 755 O O . GLY A 1 105 ? 0.578 -3.656 13.614 1.00 81.88 105 GLY A O 1
ATOM 756 N N . ARG A 1 106 ? -0.328 -5.097 15.107 1.00 85.06 106 ARG A N 1
ATOM 757 C CA . ARG A 1 106 ? -0.468 -6.263 14.230 1.00 85.06 106 ARG A CA 1
ATOM 758 C C . ARG A 1 106 ? -1.931 -6.380 13.815 1.00 85.06 106 ARG A C 1
ATOM 760 O O . ARG A 1 106 ? -2.801 -6.392 14.676 1.00 85.06 106 ARG A O 1
ATOM 767 N N . VAL A 1 107 ? -2.178 -6.516 12.516 1.00 87.56 107 VAL A N 1
ATOM 768 C CA . VAL A 1 107 ? -3.521 -6.749 11.970 1.00 87.56 107 VAL A CA 1
ATOM 769 C C . VAL A 1 107 ? -3.725 -8.239 11.688 1.00 87.56 107 VAL A C 1
ATOM 771 O O . VAL A 1 107 ? -2.775 -8.941 11.319 1.00 87.56 107 VAL A O 1
ATOM 774 N N . LEU A 1 108 ? -4.944 -8.725 11.935 1.00 87.81 108 LEU A N 1
ATOM 775 C CA . LEU A 1 108 ? -5.330 -10.121 11.695 1.00 87.81 108 LEU A CA 1
ATOM 776 C C . LEU A 1 108 ? -5.703 -10.372 10.232 1.00 87.81 108 LEU A C 1
ATOM 778 O O . LEU A 1 108 ? -5.425 -11.458 9.731 1.00 87.81 108 LEU A O 1
ATOM 782 N N . ASP A 1 109 ? -6.246 -9.347 9.582 1.00 91.88 109 ASP A N 1
ATOM 783 C CA . ASP A 1 109 ? -6.617 -9.292 8.172 1.00 91.88 109 ASP A CA 1
ATOM 784 C C . ASP A 1 109 ? -5.995 -8.049 7.537 1.00 91.88 109 ASP A C 1
ATOM 786 O O . ASP A 1 109 ? -5.586 -7.122 8.244 1.00 91.88 109 ASP A O 1
ATOM 790 N N . ASP A 1 110 ? -5.880 -8.037 6.209 1.00 93.75 110 ASP A N 1
ATOM 791 C CA . ASP A 1 110 ? -5.345 -6.864 5.525 1.00 93.75 110 ASP A CA 1
ATOM 792 C C . ASP A 1 110 ? -6.285 -5.664 5.709 1.00 93.75 110 ASP A C 1
ATOM 794 O O . ASP A 1 110 ? -7.497 -5.810 5.889 1.00 93.75 110 ASP A O 1
ATOM 798 N N . VAL A 1 111 ? -5.715 -4.463 5.676 1.00 94.81 111 VAL A N 1
ATOM 799 C CA . VAL A 1 111 ? -6.452 -3.213 5.861 1.00 94.81 111 VAL A CA 1
ATOM 800 C C . VAL A 1 111 ? -6.093 -2.248 4.748 1.00 94.81 111 VAL A C 1
ATOM 802 O O . VAL A 1 111 ? -4.914 -1.973 4.526 1.00 94.81 111 VAL A O 1
ATOM 805 N N . VAL A 1 112 ? -7.106 -1.685 4.098 1.00 95.19 112 VAL A N 1
ATOM 806 C CA . VAL A 1 112 ? -6.949 -0.511 3.239 1.00 95.19 112 VAL A CA 1
ATOM 807 C C . VAL A 1 112 ? -7.407 0.705 4.028 1.00 95.19 112 VAL A C 1
ATOM 809 O O . VAL A 1 112 ? -8.496 0.721 4.600 1.00 95.19 112 VAL A O 1
ATOM 812 N N . VAL A 1 113 ? -6.555 1.724 4.081 1.00 95.88 113 VAL A N 1
ATOM 813 C CA . VAL A 1 113 ? -6.898 3.044 4.609 1.00 95.88 113 VAL A CA 1
ATOM 814 C C . VAL A 1 113 ? -6.902 4.010 3.442 1.00 95.88 113 VAL A C 1
ATOM 816 O O . VAL A 1 113 ? -5.878 4.196 2.781 1.00 95.88 113 VAL A O 1
ATOM 819 N N . ARG A 1 114 ? -8.054 4.619 3.190 1.00 95.12 1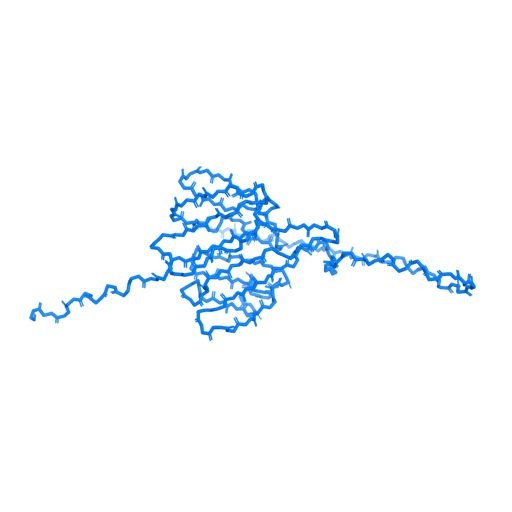14 ARG A N 1
ATOM 820 C CA . ARG A 1 114 ? -8.220 5.635 2.154 1.00 95.12 114 ARG A CA 1
ATOM 821 C C . ARG A 1 114 ? -7.747 6.996 2.656 1.00 95.12 114 ARG A C 1
ATOM 823 O O . ARG A 1 114 ? -7.665 7.220 3.862 1.00 95.12 114 ARG A O 1
ATOM 830 N N . ARG A 1 115 ? -7.453 7.915 1.737 1.00 94.31 115 ARG A N 1
ATOM 831 C CA . ARG A 1 115 ? -7.039 9.295 2.046 1.00 94.31 115 ARG A CA 1
ATOM 832 C C . ARG A 1 115 ? -8.103 10.080 2.816 1.00 94.31 115 ARG A C 1
ATOM 834 O O . ARG A 1 115 ? -7.746 10.908 3.642 1.00 94.31 115 ARG A O 1
ATOM 841 N N . ASP A 1 116 ? -9.384 9.752 2.631 1.00 93.25 116 ASP A N 1
ATOM 842 C CA . ASP A 1 116 ? -10.504 10.298 3.418 1.00 93.25 116 ASP A CA 1
ATOM 843 C C . ASP A 1 116 ? -10.580 9.744 4.861 1.00 93.25 116 ASP A C 1
ATOM 845 O O . ASP A 1 116 ? -11.463 10.115 5.631 1.00 93.25 116 ASP A O 1
ATOM 849 N N . GLY A 1 117 ? -9.669 8.840 5.236 1.00 93.00 117 GLY A N 1
ATOM 850 C CA . GLY A 1 117 ? -9.595 8.221 6.556 1.00 93.00 117 GLY A CA 1
ATOM 851 C C . GLY A 1 117 ? -10.463 6.974 6.727 1.00 93.00 117 GLY A C 1
ATOM 852 O O . GLY A 1 117 ? -10.311 6.280 7.737 1.00 93.00 117 GLY A O 1
ATOM 853 N N . ARG A 1 118 ? -11.329 6.631 5.761 1.00 94.00 118 ARG A N 1
ATOM 854 C CA . ARG A 1 118 ? -12.121 5.395 5.822 1.00 94.00 118 ARG A CA 1
ATOM 855 C C . ARG A 1 118 ? -11.214 4.172 5.787 1.00 94.00 118 ARG A C 1
ATOM 857 O O . ARG A 1 118 ? -10.184 4.147 5.109 1.00 94.00 118 ARG A O 1
ATOM 864 N N . ARG A 1 119 ? -11.622 3.139 6.522 1.00 93.69 119 ARG A N 1
ATOM 865 C CA . ARG A 1 119 ? -10.872 1.891 6.669 1.00 93.69 119 ARG A CA 1
ATOM 866 C C . ARG A 1 119 ? -11.737 0.707 6.286 1.00 93.69 119 ARG A C 1
ATOM 868 O O . ARG A 1 119 ? -12.873 0.605 6.740 1.00 93.69 119 ARG A O 1
ATOM 875 N N . THR A 1 120 ? -11.167 -0.202 5.512 1.00 93.62 120 THR A N 1
ATOM 876 C CA . THR A 1 120 ? -11.802 -1.460 5.125 1.00 93.62 120 THR A CA 1
ATOM 877 C C . THR A 1 120 ? -10.867 -2.619 5.444 1.00 93.62 120 THR A C 1
ATOM 879 O O . THR A 1 120 ? -9.660 -2.560 5.200 1.00 93.62 120 THR A O 1
ATOM 882 N N . VAL A 1 121 ? -11.422 -3.664 6.054 1.00 92.75 121 VAL A N 1
ATOM 883 C CA . VAL A 1 121 ? -10.688 -4.830 6.562 1.00 92.75 121 VAL A CA 1
ATOM 884 C C . VAL A 1 121 ? -11.080 -6.052 5.746 1.00 92.75 121 VAL A C 1
ATOM 886 O O . VAL A 1 121 ? -12.259 -6.218 5.451 1.00 92.75 121 VAL A O 1
ATOM 889 N N . GLY A 1 122 ? -10.109 -6.894 5.403 1.00 91.56 122 GLY A N 1
ATOM 890 C CA . GLY A 1 122 ? -10.298 -8.105 4.607 1.00 91.56 122 GLY A CA 1
ATOM 891 C C . GLY A 1 122 ? -9.141 -8.332 3.643 1.00 91.56 122 GLY A C 1
ATOM 892 O O . GLY A 1 122 ? -8.354 -7.418 3.404 1.00 91.56 122 GLY A O 1
ATOM 893 N N . ARG A 1 123 ? -9.025 -9.534 3.070 1.00 91.25 123 ARG A N 1
ATOM 894 C CA . ARG A 1 123 ? -7.950 -9.864 2.118 1.00 91.25 123 ARG A CA 1
ATOM 895 C C . ARG A 1 123 ? -7.907 -8.845 0.977 1.00 91.25 123 ARG A C 1
ATOM 897 O O . ARG A 1 123 ? -8.902 -8.642 0.286 1.00 91.25 123 ARG A O 1
ATOM 904 N N . VAL A 1 124 ? -6.735 -8.251 0.769 1.00 91.12 124 VAL A N 1
ATOM 905 C CA . VAL A 1 124 ? -6.477 -7.364 -0.371 1.00 91.12 124 VAL A CA 1
ATOM 906 C C . VAL A 1 124 ? -5.867 -8.173 -1.506 1.00 91.12 124 VAL A C 1
ATOM 908 O O . VAL A 1 124 ? -4.863 -8.848 -1.287 1.00 91.12 124 VAL A O 1
ATOM 911 N N . THR A 1 125 ? -6.412 -8.067 -2.710 1.00 88.88 125 THR A N 1
ATOM 912 C CA . THR A 1 125 ? -5.791 -8.592 -3.928 1.00 88.88 125 THR A CA 1
ATOM 913 C C . THR A 1 125 ? -5.188 -7.447 -4.726 1.00 88.88 125 THR A C 1
ATOM 915 O O . THR A 1 125 ? -5.896 -6.532 -5.156 1.00 88.88 125 THR A O 1
ATOM 918 N N . LEU A 1 126 ? -3.872 -7.480 -4.925 1.00 80.94 126 LEU A N 1
ATOM 919 C CA . LEU A 1 126 ? -3.177 -6.477 -5.732 1.00 80.94 126 LEU A CA 1
ATOM 920 C C . LEU A 1 126 ? -3.459 -6.779 -7.208 1.00 80.94 126 LEU A C 1
ATOM 922 O O . LEU A 1 126 ? -2.919 -7.732 -7.761 1.00 80.94 126 LEU A O 1
ATOM 926 N N . THR A 1 127 ? -4.363 -6.018 -7.828 1.00 73.00 127 THR A N 1
ATOM 927 C CA . THR A 1 127 ? -4.904 -6.344 -9.156 1.00 73.00 127 THR A CA 1
ATOM 928 C C . THR A 1 127 ? -4.562 -5.216 -10.118 1.00 73.00 127 THR A C 1
ATOM 930 O O . THR A 1 127 ? -5.013 -4.097 -9.934 1.00 73.00 127 THR A O 1
ATOM 933 N N . ARG A 1 128 ? -3.786 -5.483 -11.174 1.00 68.75 128 ARG A N 1
ATOM 934 C CA . ARG A 1 128 ? -3.361 -4.439 -12.135 1.00 68.75 128 ARG A CA 1
ATOM 935 C C . ARG A 1 128 ? -2.523 -3.315 -11.495 1.00 68.75 128 ARG A C 1
ATOM 937 O O . ARG A 1 128 ? -2.548 -2.192 -11.982 1.00 68.75 128 ARG A O 1
ATOM 944 N N . VAL A 1 129 ? -1.789 -3.600 -10.415 1.00 78.00 129 VAL A N 1
ATOM 945 C CA . VAL A 1 129 ? -0.883 -2.619 -9.797 1.00 78.00 129 VAL A CA 1
ATOM 946 C C . VAL A 1 129 ? 0.413 -2.575 -10.595 1.00 78.00 129 VAL A C 1
ATOM 948 O O . VAL A 1 129 ? 1.258 -3.466 -10.484 1.00 78.00 129 VAL A O 1
ATOM 951 N N . ALA A 1 130 ? 0.578 -1.532 -11.395 1.00 78.12 130 ALA A N 1
ATOM 952 C CA . ALA A 1 130 ? 1.773 -1.318 -12.190 1.00 78.12 130 ALA A CA 1
ATOM 953 C C . ALA A 1 130 ? 2.083 0.172 -12.248 1.00 78.12 130 ALA A C 1
ATOM 955 O O . ALA A 1 130 ? 1.189 1.001 -12.359 1.00 78.12 130 ALA A O 1
ATOM 956 N N . PHE A 1 131 ? 3.367 0.513 -12.183 1.00 77.25 131 PHE A N 1
ATOM 957 C CA . PHE A 1 131 ? 3.819 1.895 -12.341 1.00 77.25 131 PHE A CA 1
ATOM 958 C C . PHE A 1 131 ? 3.180 2.889 -11.350 1.00 77.25 131 PHE A C 1
ATOM 960 O O . PHE A 1 131 ? 3.007 4.062 -11.657 1.00 77.25 131 PHE A O 1
ATOM 967 N N . SER A 1 132 ? 2.876 2.422 -10.132 1.00 76.44 132 SER A N 1
ATOM 968 C CA . SER A 1 132 ? 2.208 3.188 -9.072 1.00 76.44 132 SER A CA 1
ATOM 969 C C . SER A 1 132 ? 0.784 3.647 -9.403 1.00 76.44 132 SER A C 1
ATOM 971 O O . SER A 1 132 ? 0.254 4.521 -8.712 1.00 76.44 132 SER A O 1
ATOM 973 N N . GLU A 1 133 ? 0.175 3.023 -10.407 1.00 77.44 133 GLU A N 1
ATOM 974 C CA . GLU A 1 133 ? -1.211 3.185 -10.830 1.00 77.44 133 GLU A CA 1
ATOM 975 C C . GLU A 1 133 ? -1.932 1.828 -10.792 1.00 77.44 133 GLU A C 1
ATOM 977 O O . GLU A 1 133 ? -1.310 0.762 -10.691 1.00 77.44 133 GLU A O 1
ATOM 982 N N . GLY A 1 134 ? -3.263 1.870 -10.832 1.00 80.25 134 GLY A N 1
ATOM 983 C CA . GLY A 1 134 ? -4.116 0.687 -10.827 1.00 80.25 134 GLY A CA 1
ATOM 984 C C . GLY A 1 134 ? -5.014 0.602 -9.602 1.00 80.25 134 GLY A C 1
ATOM 985 O O . GLY A 1 134 ? -5.262 1.589 -8.909 1.00 80.25 134 GLY A O 1
ATOM 986 N N . VAL A 1 135 ? -5.519 -0.600 -9.345 1.00 85.50 135 VAL A N 1
ATOM 987 C CA . VAL A 1 135 ? -6.525 -0.836 -8.311 1.00 85.50 135 VAL A CA 1
ATOM 988 C C . VAL A 1 135 ? -6.066 -1.900 -7.326 1.00 85.50 135 VAL A C 1
ATOM 990 O O . VAL A 1 135 ? -5.225 -2.754 -7.600 1.00 85.50 135 VAL A O 1
ATOM 993 N N . VAL A 1 136 ? -6.653 -1.877 -6.145 1.00 88.94 136 VAL A N 1
ATOM 994 C CA . VAL A 1 136 ? -6.644 -3.026 -5.249 1.00 88.94 136 VAL A CA 1
ATOM 995 C C . VAL A 1 136 ? -8.063 -3.527 -5.098 1.00 88.94 136 VAL A C 1
ATOM 997 O O . VAL A 1 136 ? -8.996 -2.737 -4.997 1.00 88.94 136 VAL A O 1
ATOM 1000 N N . THR A 1 137 ? -8.230 -4.842 -5.091 1.00 89.88 137 THR A N 1
ATOM 1001 C CA . THR A 1 137 ? -9.541 -5.458 -4.906 1.00 89.88 137 THR A CA 1
ATOM 1002 C C . THR A 1 137 ? -9.666 -5.907 -3.462 1.00 89.88 137 THR A C 1
ATOM 1004 O O . THR A 1 137 ? -8.796 -6.614 -2.954 1.00 89.88 137 THR A O 1
ATOM 1007 N N . GLN A 1 138 ? -10.747 -5.527 -2.791 1.00 91.06 138 GLN A N 1
ATOM 1008 C CA . GLN A 1 138 ? -11.071 -6.012 -1.452 1.00 91.06 138 GLN A CA 1
ATOM 1009 C C . GLN A 1 138 ? -12.562 -6.337 -1.406 1.00 91.06 138 GLN A C 1
ATOM 1011 O O . GLN A 1 138 ? -13.390 -5.507 -1.764 1.00 91.06 138 GLN A O 1
ATOM 1016 N N . HIS A 1 139 ? -12.907 -7.569 -1.023 1.00 88.75 139 HIS A N 1
ATOM 1017 C CA . HIS A 1 139 ? -14.296 -8.063 -1.043 1.00 88.75 139 HIS A CA 1
ATOM 1018 C C . HIS A 1 139 ? -15.014 -7.876 -2.396 1.00 88.75 139 HIS A C 1
ATOM 1020 O O . HIS A 1 139 ? -16.205 -7.585 -2.440 1.00 88.75 139 HIS A O 1
ATOM 1026 N N . GLY A 1 140 ? -14.286 -8.012 -3.509 1.00 86.62 140 GLY A N 1
ATOM 1027 C CA . GLY A 1 140 ? -14.834 -7.820 -4.857 1.00 86.62 140 GLY A CA 1
ATOM 1028 C C . GLY A 1 140 ? -15.039 -6.357 -5.271 1.00 86.62 140 GLY A C 1
ATOM 1029 O O . GLY A 1 140 ? -15.510 -6.113 -6.376 1.00 86.62 140 GLY A O 1
ATOM 1030 N N . VAL A 1 141 ? -14.668 -5.390 -4.425 1.00 88.25 141 VAL A N 1
ATOM 1031 C CA . VAL A 1 141 ? -14.706 -3.957 -4.743 1.00 88.25 141 VAL A CA 1
A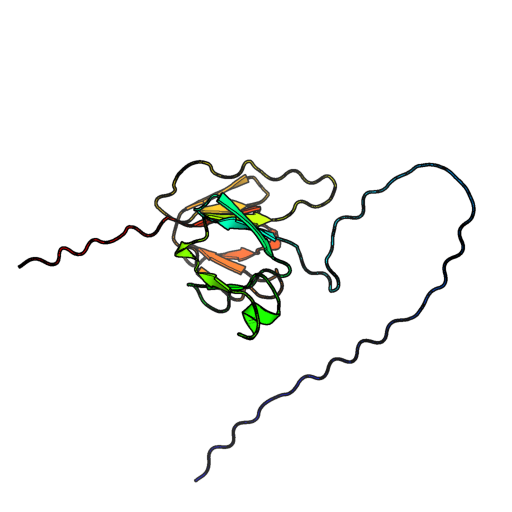TOM 1032 C C . VAL A 1 141 ? -13.321 -3.497 -5.182 1.00 88.25 141 VAL A C 1
ATOM 1034 O O . VAL A 1 141 ? -12.343 -3.720 -4.467 1.00 88.25 141 VAL A O 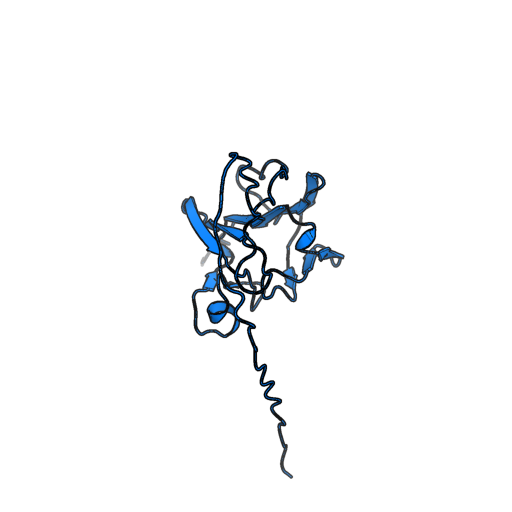1
ATOM 1037 N N . GLU A 1 142 ? -13.244 -2.842 -6.340 1.00 92.44 142 GLU A N 1
ATOM 1038 C CA . GLU A 1 142 ? -12.024 -2.184 -6.815 1.00 92.44 142 GLU A CA 1
ATOM 1039 C C . GLU A 1 142 ? -11.856 -0.820 -6.133 1.00 92.44 142 GLU A C 1
ATOM 1041 O O . GLU A 1 142 ? -12.783 -0.013 -6.071 1.00 92.44 142 GLU A O 1
ATOM 1046 N N . ILE A 1 143 ? -10.658 -0.569 -5.613 1.00 91.69 143 ILE A N 1
ATOM 1047 C CA . ILE A 1 143 ? -10.272 0.674 -4.950 1.00 91.69 143 ILE A CA 1
ATOM 1048 C C . ILE A 1 143 ? -9.077 1.239 -5.710 1.00 91.69 143 ILE A C 1
ATOM 1050 O O . ILE A 1 143 ? -8.043 0.579 -5.807 1.00 91.69 143 ILE A O 1
ATOM 1054 N N . ASP A 1 144 ? -9.211 2.457 -6.228 1.00 91.12 144 ASP A N 1
ATOM 1055 C CA . ASP A 1 144 ? -8.127 3.145 -6.926 1.00 91.12 144 ASP A CA 1
ATOM 1056 C C . ASP A 1 144 ? -6.963 3.431 -5.965 1.00 91.12 144 ASP A C 1
ATOM 1058 O O . ASP A 1 144 ? -7.159 3.990 -4.881 1.00 91.12 144 ASP A O 1
ATOM 1062 N N . LEU A 1 145 ? -5.740 3.063 -6.357 1.00 89.44 145 LEU A N 1
ATOM 1063 C CA . LEU A 1 145 ? -4.529 3.363 -5.590 1.00 89.44 145 LEU A CA 1
ATOM 1064 C C . LEU A 1 145 ? -4.321 4.864 -5.371 1.00 89.44 145 LEU A C 1
ATOM 1066 O O . LEU A 1 145 ? -3.689 5.257 -4.388 1.00 89.44 145 LEU A O 1
ATOM 1070 N N . HIS A 1 14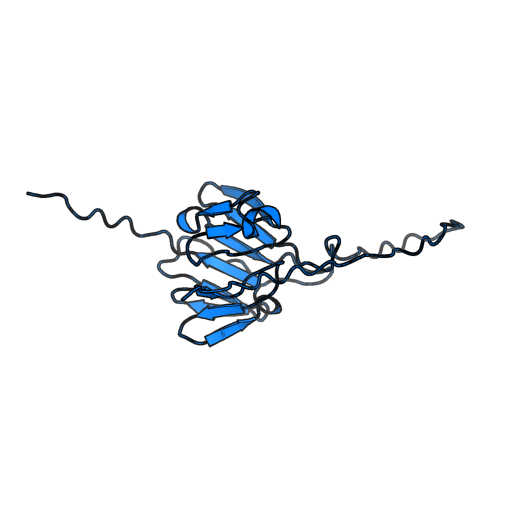6 ? -4.874 5.709 -6.242 1.00 89.19 146 HIS A N 1
ATOM 1071 C CA . HIS A 1 146 ? -4.923 7.150 -6.062 1.00 89.19 146 HIS A CA 1
ATOM 1072 C C . HIS A 1 146 ? -5.557 7.535 -4.720 1.00 89.19 146 HIS A C 1
ATOM 1074 O O . HIS A 1 146 ? -5.036 8.413 -4.028 1.00 89.19 146 HIS A O 1
ATOM 1080 N N . ASP A 1 147 ? -6.627 6.845 -4.331 1.00 91.69 147 ASP A N 1
ATOM 1081 C CA . ASP A 1 147 ? -7.417 7.127 -3.134 1.00 91.69 147 ASP A CA 1
ATOM 1082 C C . ASP A 1 147 ? -6.871 6.450 -1.878 1.00 91.69 147 ASP A C 1
ATOM 1084 O O . ASP A 1 147 ? -7.385 6.664 -0.776 1.00 91.69 147 ASP A O 1
ATOM 1088 N N . VAL A 1 148 ? -5.848 5.612 -2.020 1.00 93.38 148 VAL A N 1
ATOM 1089 C CA . VAL A 1 148 ? -5.265 4.852 -0.919 1.00 93.38 148 VAL A CA 1
ATOM 1090 C C . VAL A 1 148 ? -4.165 5.667 -0.242 1.00 93.38 148 VAL A C 1
ATOM 1092 O O . VAL A 1 148 ? -3.252 6.184 -0.883 1.00 93.38 148 VAL A O 1
ATOM 1095 N N . ALA A 1 149 ? -4.246 5.752 1.085 1.00 95.25 149 ALA A N 1
ATOM 1096 C CA . ALA A 1 149 ? -3.183 6.273 1.935 1.00 95.25 149 ALA A CA 1
ATOM 1097 C C . ALA A 1 149 ? -2.273 5.140 2.429 1.00 95.25 149 ALA A C 1
ATOM 1099 O O . ALA A 1 149 ? -1.051 5.279 2.409 1.00 95.25 149 ALA A O 1
ATOM 1100 N N . TYR A 1 150 ? -2.861 4.008 2.837 1.00 95.44 150 TYR A N 1
ATOM 1101 C CA . TYR A 1 150 ? -2.120 2.847 3.334 1.00 95.44 150 TYR A CA 1
ATOM 1102 C C . TYR A 1 150 ? -2.746 1.528 2.889 1.00 95.44 150 TYR A C 1
ATOM 1104 O O . TYR A 1 150 ? -3.967 1.371 2.910 1.00 95.44 150 TYR A O 1
ATOM 1112 N N . ILE A 1 151 ? -1.894 0.545 2.604 1.00 94.44 151 ILE A N 1
ATOM 1113 C CA . ILE A 1 151 ? -2.258 -0.874 2.540 1.00 94.44 151 ILE A CA 1
ATOM 1114 C C . ILE A 1 151 ? -1.448 -1.586 3.614 1.00 94.44 151 ILE A C 1
ATOM 1116 O O . ILE A 1 151 ? -0.221 -1.625 3.540 1.00 94.44 151 ILE A O 1
ATOM 1120 N N . VAL A 1 152 ? -2.112 -2.140 4.620 1.00 94.94 152 VAL A N 1
ATOM 1121 C CA . VAL A 1 152 ? -1.477 -2.875 5.718 1.00 94.94 152 VAL A CA 1
ATOM 1122 C C . VAL A 1 152 ? -1.730 -4.356 5.519 1.00 94.94 152 VAL A C 1
ATOM 1124 O O . VAL A 1 152 ? -2.876 -4.771 5.371 1.00 94.94 152 VAL A O 1
ATOM 1127 N N . PHE A 1 153 ? -0.670 -5.157 5.544 1.00 93.62 153 PHE A N 1
ATOM 1128 C CA . PHE A 1 153 ? -0.785 -6.591 5.322 1.00 93.62 153 PHE A CA 1
ATOM 1129 C C . PHE A 1 153 ? -0.797 -7.364 6.637 1.00 93.62 153 PHE A C 1
ATOM 1131 O O . PHE A 1 153 ? 0.079 -7.192 7.501 1.00 93.62 153 PHE A O 1
ATOM 1138 N N . ALA A 1 154 ? -1.737 -8.297 6.754 1.00 91.56 154 ALA A N 1
ATOM 1139 C CA . ALA A 1 154 ? -1.765 -9.276 7.824 1.00 91.56 154 ALA A CA 1
ATOM 1140 C C . ALA A 1 154 ? -0.463 -10.071 7.846 1.00 91.56 154 ALA A C 1
ATOM 1142 O O . ALA A 1 154 ? 0.060 -10.504 6.816 1.00 91.56 154 ALA A O 1
ATOM 1143 N N . ALA A 1 155 ? 0.085 -10.260 9.047 1.00 83.12 155 ALA A N 1
ATOM 1144 C CA . ALA A 1 155 ? 1.150 -11.237 9.211 1.00 83.12 155 ALA A CA 1
ATOM 1145 C C . ALA A 1 155 ? 0.547 -12.603 8.907 1.00 83.12 155 ALA A C 1
ATOM 1147 O O . ALA A 1 155 ? -0.436 -12.968 9.557 1.00 83.12 155 ALA A O 1
ATOM 1148 N N . GLN A 1 156 ? 1.134 -13.350 7.967 1.00 68.19 156 GLN A N 1
ATOM 1149 C CA . GLN A 1 156 ? 0.716 -14.728 7.745 1.00 68.19 156 GLN A CA 1
ATOM 1150 C C . GLN A 1 156 ? 0.696 -15.434 9.099 1.00 68.19 156 GLN A C 1
ATOM 1152 O O . GLN A 1 156 ? 1.666 -15.397 9.864 1.00 68.19 156 GLN A O 1
ATOM 1157 N N . ARG A 1 157 ? -0.454 -16.020 9.437 1.00 57.88 157 ARG A N 1
ATOM 1158 C CA . ARG A 1 157 ? -0.489 -16.987 10.522 1.00 57.88 157 ARG A CA 1
ATOM 1159 C C . ARG A 1 157 ? 0.432 -18.092 10.032 1.00 57.88 157 ARG A C 1
ATOM 1161 O O . ARG A 1 157 ? 0.155 -18.688 8.998 1.00 57.88 157 ARG A O 1
ATOM 1168 N N . HIS A 1 158 ? 1.555 -18.314 10.712 1.00 44.84 158 HIS A N 1
ATOM 1169 C CA . HIS A 1 158 ? 2.225 -19.593 10.577 1.00 44.84 158 HIS A CA 1
ATOM 1170 C C . HIS A 1 158 ? 1.181 -20.610 11.008 1.00 44.84 158 HIS A C 1
ATOM 1172 O O . HIS A 1 158 ? 0.966 -20.815 12.204 1.00 44.84 158 HIS A O 1
ATOM 1178 N N . THR A 1 159 ? 0.489 -21.208 10.048 1.00 42.41 159 THR A N 1
ATOM 1179 C CA . THR A 1 159 ? -0.109 -22.504 10.268 1.00 42.41 159 THR A CA 1
ATOM 1180 C C . THR A 1 159 ? 1.104 -23.388 10.515 1.00 42.41 159 THR A C 1
ATOM 1182 O O . THR A 1 159 ? 1.732 -23.892 9.592 1.00 42.41 159 THR A O 1
ATOM 1185 N N . ARG A 1 160 ? 1.521 -23.499 11.783 1.00 41.28 160 ARG A N 1
ATOM 1186 C CA . ARG A 1 160 ? 2.159 -24.718 12.262 1.00 41.28 160 ARG A CA 1
ATOM 1187 C C . ARG A 1 160 ? 1.077 -25.770 12.100 1.00 41.28 160 ARG A C 1
ATOM 1189 O O . ARG A 1 160 ? 0.351 -26.075 13.041 1.00 41.28 160 ARG A O 1
ATOM 1196 N N . GLU A 1 161 ? 0.907 -26.231 10.869 1.00 42.75 161 GLU A N 1
ATOM 1197 C CA . GLU A 1 161 ? 0.297 -27.512 10.630 1.00 42.75 161 GLU A CA 1
ATOM 1198 C C . GLU A 1 161 ? 1.174 -28.474 11.416 1.00 42.75 161 GLU A C 1
ATOM 1200 O O . GLU A 1 161 ? 2.384 -28.590 11.202 1.00 42.75 161 GLU A O 1
ATOM 1205 N N . ARG A 1 162 ? 0.581 -28.977 12.496 1.00 41.03 162 ARG A N 1
ATOM 1206 C CA . ARG A 1 162 ? 1.161 -30.005 13.332 1.00 41.03 162 ARG A CA 1
ATOM 1207 C C . ARG A 1 162 ? 1.514 -31.149 12.393 1.00 41.03 162 ARG A C 1
ATOM 1209 O O . ARG A 1 162 ? 0.648 -31.934 12.036 1.00 41.03 162 ARG A O 1
ATOM 1216 N N . ALA A 1 163 ? 2.790 -31.269 12.053 1.00 48.91 163 ALA A N 1
ATOM 1217 C CA . ALA A 1 163 ? 3.366 -32.580 11.854 1.00 48.91 163 ALA A CA 1
ATOM 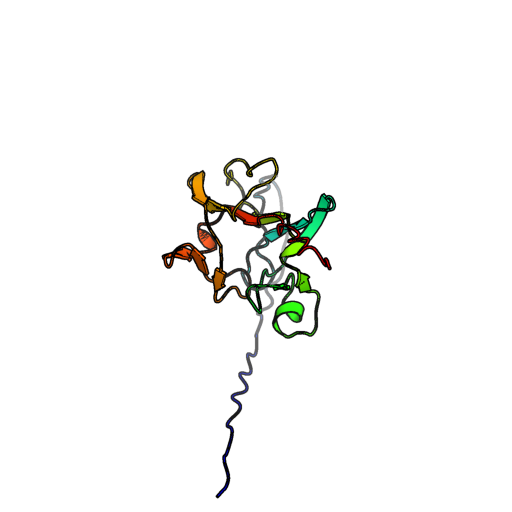1218 C C . ALA A 1 163 ? 3.191 -33.320 13.187 1.00 48.91 163 ALA A C 1
ATOM 1220 O O . ALA A 1 163 ? 3.900 -33.036 14.157 1.00 48.91 163 ALA A O 1
ATOM 1221 N N . ARG A 1 164 ? 2.147 -34.147 13.270 1.00 39.84 164 ARG A N 1
ATOM 1222 C CA . ARG A 1 164 ? 2.047 -35.303 14.167 1.00 39.84 164 ARG A CA 1
ATOM 1223 C C . ARG A 1 164 ? 0.785 -36.113 13.847 1.00 39.84 164 ARG A C 1
ATOM 1225 O O . ARG A 1 164 ? -0.271 -35.487 13.732 1.00 39.84 164 ARG A O 1
ATOM 1232 N N . PRO A 1 165 ? 0.841 -37.455 13.863 1.00 43.59 165 PRO A N 1
ATOM 1233 C CA . PRO A 1 165 ? 1.992 -38.340 14.096 1.00 43.59 165 PRO A CA 1
ATOM 1234 C C . PRO A 1 165 ? 2.710 -38.743 12.806 1.00 43.59 165 PRO A C 1
ATOM 1236 O O . PRO A 1 165 ? 2.021 -38.956 11.787 1.00 43.59 165 PRO A O 1
#

Secondary structure (DSSP, 8-state):
-PPPP-PPP----PPPPP-------------------TTSPPPEEEEETTS-EEEESS-EEEETTEEESSHHHHTTSS-EEEGGGEEEEEEPPPTT--PPPPPPS--SS-EEEETTS-EEESPEEEEEEETTEEEEEETTEEEEGGGEEEEEPPPP---------